Protein AF-A0A519P4Q9-F1 (afdb_monomer)

Solvent-accessible surface area (backbone atoms only — not comparable to full-atom values): 9194 Å² total; per-residue (Å²): 140,87,87,86,75,88,82,77,51,95,84,74,53,82,90,50,92,85,62,41,85,66,64,66,36,43,60,58,51,50,58,51,48,56,64,75,37,68,91,50,79,87,74,81,85,75,82,62,89,75,47,44,75,44,76,55,97,89,38,83,42,79,22,56,75,93,63,59,80,72,68,76,66,77,73,76,77,55,88,77,74,77,88,62,92,71,60,69,73,56,54,54,51,50,57,75,66,51,74,83,74,94,83,75,86,82,81,81,90,80,84,82,87,84,80,88,75,80,81,88,83,83,80,89,75,92,129

Structure (mmCIF, N/CA/C/O backbone):
data_AF-A0A519P4Q9-F1
#
_entry.id   AF-A0A519P4Q9-F1
#
loop_
_atom_site.group_PDB
_atom_site.id
_atom_site.type_symbol
_atom_site.label_atom_id
_atom_site.label_alt_id
_atom_site.label_comp_id
_atom_site.label_asym_id
_atom_site.label_entity_id
_atom_site.label_seq_id
_atom_site.pdbx_PDB_ins_code
_atom_site.Cartn_x
_atom_site.Cartn_y
_atom_site.Cartn_z
_atom_site.occupancy
_atom_site.B_iso_or_equiv
_atom_site.auth_seq_id
_atom_site.auth_comp_id
_atom_site.auth_asym_id
_atom_site.auth_atom_id
_atom_site.pdbx_PDB_model_num
ATOM 1 N N . MET A 1 1 ? 0.095 -16.133 3.856 1.00 87.69 1 MET A N 1
ATOM 2 C CA . MET A 1 1 ? -1.046 -15.568 4.598 1.00 87.69 1 MET A CA 1
ATOM 3 C C . MET A 1 1 ? -1.447 -14.282 3.908 1.00 87.69 1 MET A C 1
ATOM 5 O O . MET A 1 1 ? -0.571 -13.622 3.363 1.00 87.69 1 MET A O 1
ATOM 9 N N . VAL A 1 2 ? -2.736 -13.966 3.906 1.00 94.12 2 VAL A N 1
ATOM 10 C CA . VAL A 1 2 ? -3.286 -12.689 3.439 1.00 94.12 2 VAL A CA 1
ATOM 11 C C . VAL A 1 2 ? -4.278 -12.236 4.505 1.00 94.12 2 VAL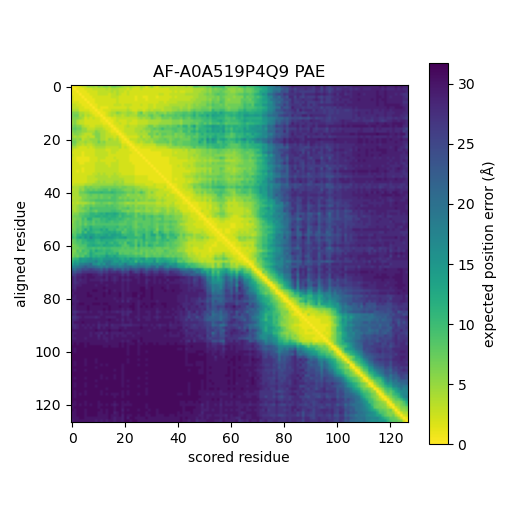 A C 1
ATOM 13 O O . VAL A 1 2 ? -4.963 -13.084 5.074 1.00 94.12 2 VAL A O 1
ATOM 16 N N . VAL A 1 3 ? -4.317 -10.939 4.803 1.00 95.44 3 VAL A N 1
ATOM 17 C CA . VAL A 1 3 ? -5.193 -10.353 5.827 1.00 95.44 3 VAL A CA 1
ATOM 18 C C . VAL A 1 3 ? -5.827 -9.097 5.250 1.00 95.44 3 VAL A C 1
ATOM 20 O O . VAL A 1 3 ? -5.129 -8.281 4.651 1.00 95.44 3 VAL A O 1
ATOM 23 N N . GLY A 1 4 ? -7.137 -8.956 5.432 1.00 95.38 4 GLY A N 1
ATOM 24 C CA . GLY A 1 4 ? -7.872 -7.723 5.174 1.00 95.38 4 GLY A CA 1
ATOM 25 C C . GLY A 1 4 ? -8.408 -7.165 6.488 1.00 95.38 4 GLY A C 1
ATOM 26 O O . GLY A 1 4 ? -8.886 -7.930 7.322 1.00 95.38 4 GLY A O 1
ATOM 27 N N . VAL A 1 5 ? -8.315 -5.849 6.670 1.00 95.88 5 VAL A N 1
ATOM 28 C CA . VAL A 1 5 ? -8.863 -5.139 7.832 1.00 95.88 5 VAL A CA 1
ATOM 29 C C . VAL A 1 5 ? -9.862 -4.112 7.320 1.00 95.88 5 VAL A C 1
ATOM 31 O O . VAL A 1 5 ? -9.531 -3.304 6.454 1.00 95.88 5 VAL A O 1
ATOM 34 N N . PHE A 1 6 ? -11.078 -4.156 7.851 1.00 94.25 6 PHE A N 1
ATOM 35 C CA . PHE A 1 6 ? -12.130 -3.186 7.578 1.00 94.25 6 PHE A CA 1
ATOM 36 C C . PHE A 1 6 ? -12.585 -2.574 8.900 1.00 94.25 6 PHE A C 1
ATOM 38 O O . PHE A 1 6 ? -12.776 -3.292 9.880 1.00 94.25 6 PHE A O 1
ATOM 45 N N . VAL A 1 7 ? -12.743 -1.253 8.914 1.00 93.50 7 VAL A N 1
ATOM 46 C CA . VAL A 1 7 ? -13.254 -0.498 10.059 1.00 93.50 7 VAL A CA 1
ATOM 47 C C . VAL A 1 7 ? -14.378 0.389 9.547 1.00 93.50 7 VAL A C 1
ATOM 49 O O . VAL A 1 7 ? -14.190 1.142 8.594 1.00 93.50 7 VAL A O 1
ATOM 52 N N . GLY A 1 8 ? -15.546 0.277 10.166 1.00 93.88 8 GLY A N 1
ATOM 53 C CA . GLY A 1 8 ? -16.745 1.010 9.794 1.00 93.88 8 GLY A CA 1
ATOM 54 C C . GLY A 1 8 ? -17.829 0.804 10.841 1.00 93.88 8 GLY A C 1
ATOM 55 O O . GLY A 1 8 ? -17.776 -0.154 11.616 1.00 93.88 8 GLY A O 1
ATOM 56 N N . PHE A 1 9 ? -18.800 1.709 10.873 1.00 94.69 9 PHE A N 1
ATOM 57 C CA . PHE A 1 9 ? -20.019 1.479 11.635 1.00 94.69 9 PHE A CA 1
ATOM 58 C C . PHE A 1 9 ? -20.953 0.552 10.855 1.00 94.69 9 PHE A C 1
ATOM 60 O O . PHE A 1 9 ? -21.014 0.615 9.628 1.00 94.69 9 PHE A O 1
ATOM 67 N N . ASP A 1 10 ? -21.705 -0.276 11.575 1.00 96.62 10 ASP A N 1
ATOM 68 C CA . ASP A 1 10 ? -22.699 -1.187 10.993 1.00 96.62 10 ASP A CA 1
ATOM 69 C C . ASP A 1 10 ? -23.806 -0.437 10.222 1.00 96.62 10 ASP A C 1
ATOM 71 O O . ASP A 1 10 ? -24.314 -0.901 9.207 1.00 96.62 10 ASP A O 1
ATOM 75 N N . ASP A 1 11 ? -24.111 0.791 10.644 1.00 96.12 11 ASP A N 1
ATOM 76 C CA . ASP A 1 11 ? -25.126 1.667 10.053 1.00 96.12 11 ASP A CA 1
ATOM 77 C C . ASP A 1 11 ? -24.603 2.565 8.908 1.00 96.12 11 ASP A C 1
ATOM 79 O O . ASP A 1 11 ? -25.237 3.561 8.558 1.00 96.12 11 ASP A O 1
ATOM 83 N N . ASN A 1 12 ? -23.458 2.221 8.297 1.00 89.81 12 ASN A N 1
ATOM 84 C CA . ASN A 1 12 ? -22.835 2.932 7.165 1.00 89.81 12 ASN A CA 1
ATOM 85 C C . ASN A 1 12 ? -22.592 4.435 7.394 1.00 89.81 12 ASN A C 1
ATOM 87 O O . ASN A 1 12 ? -22.563 5.232 6.450 1.00 89.81 12 ASN A O 1
ATOM 91 N N . ARG A 1 13 ? -22.407 4.854 8.647 1.00 94.31 13 ARG A N 1
ATOM 92 C CA . ARG A 1 13 ? -22.081 6.246 8.962 1.00 94.31 13 ARG A CA 1
ATOM 93 C C . ARG A 1 13 ? -20.616 6.572 8.700 1.00 94.31 13 ARG A C 1
ATOM 95 O O . ARG A 1 13 ? -19.737 5.713 8.724 1.00 94.31 13 ARG A O 1
ATOM 102 N N . SER A 1 14 ? -20.362 7.863 8.493 1.00 92.50 14 SER A N 1
ATOM 103 C CA . SER A 1 14 ? -19.003 8.391 8.387 1.00 92.50 14 SER A CA 1
ATOM 104 C C . SER A 1 14 ? -18.237 8.181 9.694 1.00 92.50 14 SER A C 1
ATOM 106 O O . SER A 1 14 ? -18.760 8.471 10.770 1.00 92.50 14 SER A O 1
ATOM 108 N N . LEU A 1 15 ? -16.982 7.735 9.587 1.00 91.62 15 LEU A N 1
ATOM 109 C CA . LEU A 1 15 ? -16.040 7.654 10.709 1.00 91.62 15 LEU A CA 1
ATOM 110 C C . LEU A 1 15 ? -15.611 9.041 11.219 1.00 91.62 15 LEU A C 1
ATOM 112 O O . LEU A 1 15 ? -15.131 9.165 12.341 1.00 91.62 15 LEU A O 1
ATOM 116 N N . GLY A 1 16 ? -15.830 10.090 10.422 1.00 92.38 16 GLY A N 1
ATOM 117 C CA . GLY A 1 16 ? -15.453 11.461 10.743 1.00 92.38 16 GLY A CA 1
ATOM 118 C C . GLY A 1 16 ? -14.377 12.013 9.813 1.00 92.38 16 GLY A C 1
ATOM 119 O O . GLY A 1 16 ? -13.842 11.328 8.943 1.00 92.38 16 GLY A O 1
ATOM 120 N N . SER A 1 17 ? -14.085 13.303 9.972 1.00 91.25 17 SER A N 1
ATOM 121 C CA . SER A 1 17 ? -13.040 13.970 9.195 1.00 91.25 17 SER A CA 1
ATOM 122 C C . SER A 1 17 ? -11.658 13.475 9.620 1.00 91.25 17 SER A C 1
ATOM 124 O O . SER A 1 17 ? -11.353 13.461 10.807 1.00 91.25 17 SER A O 1
ATOM 126 N N . GLY A 1 18 ? -10.808 13.131 8.651 1.00 86.25 18 GLY A N 1
ATOM 127 C CA . GLY A 1 18 ? -9.446 12.634 8.892 1.00 86.25 18 GLY A CA 1
ATOM 128 C C . GLY A 1 18 ? -9.337 11.110 8.980 1.00 86.25 18 GLY A C 1
ATOM 129 O O . GLY A 1 18 ? -8.245 10.570 8.802 1.00 86.25 18 GLY A O 1
ATOM 130 N N . GLU A 1 19 ? -10.459 10.410 9.141 1.00 89.94 19 GLU A N 1
ATOM 131 C CA . GLU A 1 19 ? -10.498 8.953 9.088 1.00 89.94 19 GLU A CA 1
ATOM 132 C C . GLU A 1 19 ? -10.433 8.491 7.627 1.00 89.94 19 GLU A C 1
ATOM 134 O O . GLU A 1 19 ? -11.316 8.756 6.810 1.00 89.94 19 GLU A O 1
ATOM 139 N N . THR A 1 20 ? -9.338 7.821 7.278 1.00 87.38 20 THR 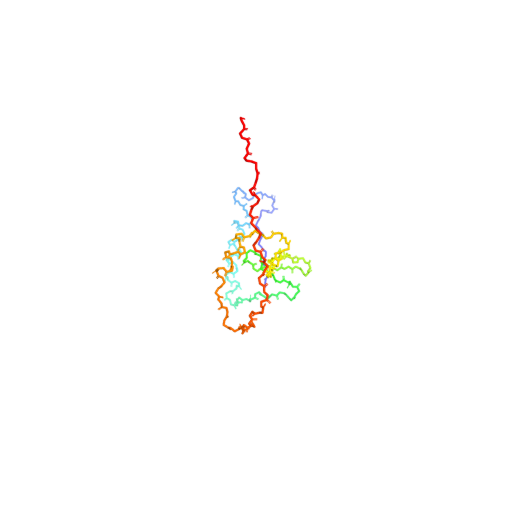A N 1
ATOM 140 C CA . THR A 1 20 ? -9.080 7.290 5.936 1.00 87.38 20 THR A CA 1
ATOM 141 C C . THR A 1 20 ? -8.692 5.821 6.033 1.00 87.38 20 THR A C 1
ATOM 143 O O . THR A 1 20 ? -8.256 5.355 7.086 1.00 87.38 20 THR A O 1
ATOM 146 N N . GLY A 1 21 ? -8.765 5.088 4.918 1.00 83.06 21 GLY A N 1
ATOM 147 C CA . GLY A 1 21 ? -8.382 3.670 4.873 1.00 83.06 21 GLY A CA 1
ATOM 148 C C . GLY A 1 21 ? -6.933 3.379 5.292 1.00 83.06 21 GLY A C 1
ATOM 149 O O . GLY A 1 21 ? -6.606 2.227 5.562 1.00 83.06 21 GLY A O 1
ATOM 150 N N . ALA A 1 22 ? -6.075 4.403 5.379 1.00 86.31 22 ALA A N 1
ATOM 151 C CA . ALA A 1 22 ? -4.726 4.289 5.924 1.00 86.31 22 ALA A CA 1
ATOM 152 C C . ALA A 1 22 ? -4.620 4.690 7.408 1.00 86.31 22 ALA A C 1
ATOM 154 O O . ALA A 1 22 ? -3.740 4.193 8.097 1.00 86.31 22 ALA A O 1
ATOM 155 N N . ALA A 1 23 ? -5.478 5.578 7.916 1.00 90.06 23 ALA A N 1
ATOM 156 C CA . ALA A 1 23 ? -5.355 6.098 9.280 1.00 90.06 23 ALA A CA 1
ATOM 157 C C . ALA A 1 23 ? -5.847 5.091 10.330 1.00 90.06 23 ALA A C 1
ATOM 159 O O . ALA A 1 23 ? -5.122 4.761 11.265 1.00 90.06 23 ALA A O 1
ATOM 160 N N . THR A 1 24 ? -7.056 4.560 10.146 1.00 90.44 24 THR A N 1
ATOM 161 C CA . THR A 1 24 ? -7.714 3.681 11.126 1.00 90.44 24 THR A CA 1
ATOM 162 C C . THR A 1 24 ? -7.265 2.216 11.010 1.00 90.44 24 THR A C 1
ATOM 164 O O . THR A 1 24 ? -6.900 1.617 12.021 1.00 90.44 24 THR A O 1
ATOM 167 N N . PRO A 1 25 ? -7.245 1.597 9.808 1.00 95.00 25 PRO A N 1
ATOM 168 C CA . PRO A 1 25 ? -6.972 0.159 9.676 1.00 95.00 25 PRO A CA 1
ATOM 169 C C . PRO A 1 25 ? -5.486 -0.232 9.754 1.00 95.00 25 PRO A C 1
ATOM 171 O O . PRO A 1 25 ? -5.165 -1.353 10.151 1.00 95.00 25 PRO A O 1
ATOM 174 N N . VAL A 1 26 ? -4.559 0.652 9.364 1.00 95.88 26 VAL A N 1
ATOM 175 C CA . VAL A 1 26 ? -3.125 0.310 9.235 1.00 95.88 26 VAL A CA 1
ATOM 176 C C . VAL A 1 26 ? -2.446 0.001 10.573 1.00 95.88 26 VAL A C 1
ATOM 178 O O . VAL A 1 26 ? -1.674 -0.963 10.604 1.00 95.88 26 VAL A O 1
ATOM 181 N N . PRO A 1 27 ? -2.701 0.730 11.678 1.00 95.12 27 PRO A N 1
ATOM 182 C CA . PRO A 1 27 ? -2.145 0.367 12.982 1.00 95.12 27 PRO A CA 1
ATOM 183 C C . PRO A 1 27 ? -2.583 -1.035 13.427 1.00 95.12 27 PRO A C 1
ATOM 185 O O . PRO A 1 27 ? -1.741 -1.849 13.797 1.00 95.12 27 PRO A O 1
ATOM 188 N N . ILE A 1 28 ? -3.871 -1.364 13.259 1.00 96.31 28 ILE A N 1
ATOM 189 C CA . ILE A 1 28 ? -4.435 -2.686 13.586 1.00 96.31 28 ILE A CA 1
ATOM 190 C C . ILE A 1 28 ? -3.750 -3.785 12.765 1.00 96.31 28 ILE A C 1
ATOM 192 O O . ILE A 1 28 ? -3.316 -4.803 13.306 1.00 96.31 28 ILE A O 1
ATOM 196 N N . PHE A 1 29 ? -3.616 -3.573 11.452 1.00 96.44 29 PHE A N 1
ATOM 197 C CA . PHE A 1 29 ? -2.903 -4.502 10.576 1.00 96.44 29 PHE A CA 1
ATOM 198 C C . PHE A 1 29 ? -1.440 -4.677 11.007 1.00 96.44 29 PHE A C 1
ATOM 200 O O . PHE A 1 29 ? -0.937 -5.799 11.044 1.00 96.44 29 PHE A O 1
ATOM 207 N N . SER A 1 30 ? -0.759 -3.582 11.347 1.00 95.75 30 SER A N 1
ATOM 208 C CA . SER A 1 30 ? 0.657 -3.593 11.727 1.00 95.75 30 SER A CA 1
ATOM 209 C C . SER A 1 30 ? 0.898 -4.397 13.001 1.00 95.75 30 SER A C 1
ATOM 211 O O . SER A 1 30 ? 1.801 -5.234 13.028 1.00 95.75 30 SER A O 1
ATOM 213 N N . ASP A 1 31 ? 0.074 -4.194 14.028 1.00 97.06 31 ASP A N 1
ATOM 214 C CA . ASP A 1 31 ? 0.187 -4.920 15.293 1.00 97.06 31 ASP A CA 1
ATOM 215 C C . ASP A 1 31 ? -0.116 -6.409 15.113 1.00 97.06 31 ASP A C 1
ATOM 217 O O . ASP A 1 31 ? 0.661 -7.257 15.556 1.00 97.06 31 ASP A O 1
ATOM 221 N N . PHE A 1 32 ? -1.170 -6.740 14.360 1.00 96.31 32 PHE A N 1
ATOM 222 C CA . PHE A 1 32 ? -1.481 -8.128 14.031 1.00 96.31 32 PHE A CA 1
ATOM 223 C C . PHE A 1 32 ? -0.323 -8.814 13.296 1.00 96.31 32 PHE A C 1
ATOM 225 O O . PHE A 1 32 ? 0.096 -9.910 13.668 1.00 96.31 32 PHE A O 1
ATOM 232 N N . MET A 1 33 ? 0.220 -8.175 12.257 1.00 96.12 33 MET A N 1
ATOM 233 C CA . MET A 1 33 ? 1.284 -8.761 11.442 1.00 96.12 33 MET A CA 1
ATOM 234 C C . MET A 1 33 ? 2.597 -8.916 12.214 1.00 96.12 33 MET A C 1
ATOM 236 O O . MET A 1 33 ? 3.312 -9.888 11.970 1.00 96.12 33 MET A O 1
ATOM 240 N N . ARG A 1 34 ? 2.904 -8.018 13.162 1.00 95.25 34 ARG A N 1
ATOM 241 C CA . ARG A 1 34 ? 4.074 -8.144 14.051 1.00 95.25 34 ARG A CA 1
ATOM 242 C C . ARG A 1 34 ? 4.026 -9.431 14.866 1.00 95.25 34 ARG A C 1
ATOM 244 O O . ARG A 1 34 ? 5.019 -10.150 14.912 1.00 95.25 34 ARG A O 1
ATOM 251 N N . THR A 1 35 ? 2.876 -9.746 15.454 1.00 95.94 35 THR A N 1
ATOM 252 C CA . THR A 1 35 ? 2.697 -10.987 16.218 1.00 95.94 35 THR A CA 1
ATOM 253 C C . THR A 1 35 ? 2.593 -12.201 15.294 1.00 95.94 35 THR A C 1
ATOM 255 O O . THR A 1 35 ? 3.280 -13.198 15.495 1.00 95.94 35 THR A O 1
ATOM 258 N N . ALA A 1 36 ? 1.785 -12.123 14.234 1.00 94.94 36 ALA A N 1
ATOM 259 C CA . ALA A 1 36 ? 1.510 -13.259 13.353 1.00 94.94 36 ALA A CA 1
ATOM 260 C C . ALA A 1 36 ? 2.730 -13.728 12.537 1.00 94.94 36 ALA A C 1
ATOM 262 O O . ALA A 1 36 ? 2.801 -14.896 12.146 1.00 94.94 36 ALA A O 1
ATOM 263 N N . LEU A 1 37 ? 3.683 -12.834 12.254 1.00 95.19 37 LEU A N 1
ATOM 264 C CA . LEU A 1 37 ? 4.904 -13.160 11.512 1.00 95.19 37 LEU A CA 1
ATOM 265 C C . LEU A 1 37 ? 6.125 -13.426 12.401 1.00 95.19 37 LEU A C 1
ATOM 267 O O . LEU A 1 37 ? 7.186 -13.722 11.858 1.00 95.19 37 LEU A O 1
ATOM 271 N N . GLN A 1 38 ? 6.002 -13.372 13.730 1.00 94.69 38 GLN A N 1
ATOM 272 C CA . GLN A 1 38 ? 7.150 -13.448 14.642 1.00 94.69 38 GLN A CA 1
ATOM 273 C C . GLN A 1 38 ? 8.016 -14.707 14.441 1.00 94.69 38 GLN A C 1
ATOM 275 O O . GLN A 1 38 ? 9.240 -14.630 14.473 1.00 94.69 38 GLN A O 1
ATOM 280 N N . GLU A 1 39 ? 7.393 -15.853 14.166 1.00 94.88 39 GLU A N 1
ATOM 281 C CA . GLU A 1 39 ? 8.078 -17.136 13.936 1.00 94.88 39 GLU A CA 1
ATOM 282 C C . GLU A 1 39 ? 8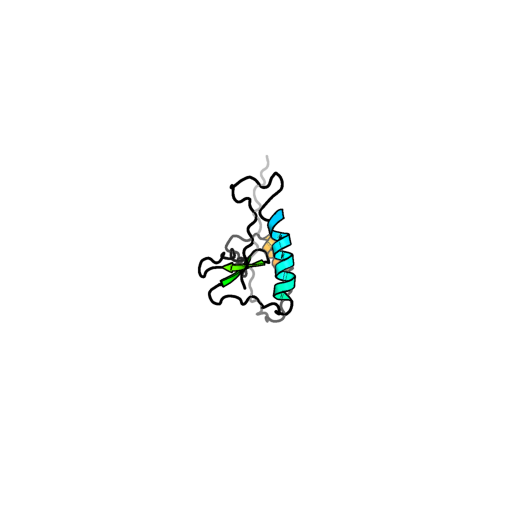.200 -17.498 12.444 1.00 94.88 39 GLU A C 1
ATOM 284 O O . GLU A 1 39 ? 8.571 -18.617 12.079 1.00 94.88 39 GLU A O 1
ATOM 289 N N . ARG A 1 40 ? 7.837 -16.579 11.541 1.00 91.81 40 ARG A N 1
ATOM 290 C CA . ARG A 1 40 ? 7.797 -16.824 10.095 1.00 91.81 40 ARG A CA 1
ATOM 291 C C . ARG A 1 40 ? 8.862 -15.973 9.400 1.00 91.81 40 ARG A C 1
ATOM 293 O O . ARG A 1 40 ? 8.676 -14.764 9.275 1.00 91.81 40 ARG A O 1
ATOM 300 N N . PRO A 1 41 ? 9.953 -16.571 8.886 1.00 89.56 41 PRO A N 1
ATOM 301 C CA . PRO A 1 41 ? 10.967 -15.803 8.178 1.00 89.56 41 PRO A CA 1
ATOM 302 C C . PRO A 1 41 ? 10.391 -15.166 6.907 1.00 89.56 41 PRO A C 1
ATOM 304 O O . PRO A 1 41 ? 9.509 -15.730 6.246 1.00 89.56 41 PRO A O 1
ATOM 307 N N . ALA A 1 42 ? 10.923 -13.997 6.546 1.00 90.62 42 ALA A N 1
ATOM 308 C CA . ALA A 1 42 ? 10.543 -13.299 5.326 1.00 90.62 42 ALA A CA 1
ATOM 309 C C . ALA A 1 42 ? 10.844 -14.173 4.101 1.00 90.62 42 ALA A C 1
ATOM 311 O O . ALA A 1 42 ? 11.976 -14.602 3.874 1.00 90.62 42 ALA A O 1
ATOM 312 N N . ARG A 1 43 ? 9.816 -14.445 3.294 1.00 92.12 43 ARG A N 1
ATOM 313 C CA . ARG A 1 43 ? 9.976 -15.180 2.037 1.00 92.12 43 ARG A CA 1
ATOM 314 C C . ARG A 1 43 ? 10.381 -14.203 0.934 1.00 92.12 43 ARG A C 1
ATOM 316 O O . ARG A 1 43 ? 9.668 -13.216 0.746 1.00 92.12 43 ARG A O 1
ATOM 323 N N . PRO A 1 44 ? 11.463 -14.468 0.181 1.00 91.75 44 PRO A N 1
ATOM 324 C CA . PRO A 1 44 ? 11.846 -13.600 -0.922 1.00 91.75 44 PRO A CA 1
ATOM 325 C C . PRO A 1 44 ? 10.766 -13.607 -2.007 1.00 91.75 44 PRO A C 1
ATOM 327 O O . PRO A 1 44 ? 10.151 -14.639 -2.296 1.00 91.75 44 PRO A O 1
ATOM 330 N N . PHE A 1 45 ? 10.555 -12.449 -2.629 1.00 91.75 45 PHE A N 1
ATOM 331 C CA . PHE A 1 45 ? 9.690 -12.337 -3.795 1.00 91.75 45 PHE A CA 1
ATOM 332 C C . PHE A 1 45 ? 10.426 -12.877 -5.027 1.00 91.75 45 PHE A C 1
ATOM 334 O O . PHE A 1 45 ? 11.403 -12.291 -5.492 1.00 91.75 45 PHE A O 1
ATOM 341 N N . VAL A 1 46 ? 9.982 -14.025 -5.541 1.00 93.38 46 VAL A N 1
ATOM 342 C CA . VAL A 1 46 ? 10.589 -14.663 -6.717 1.00 93.38 46 VAL A CA 1
ATOM 343 C C . VAL A 1 46 ? 10.086 -13.974 -7.980 1.00 93.38 46 VAL A C 1
ATOM 345 O O . VAL A 1 46 ? 8.878 -13.904 -8.209 1.00 93.38 46 VAL A O 1
ATOM 348 N N . LYS A 1 47 ? 11.013 -13.504 -8.822 1.00 91.81 47 LYS A N 1
ATOM 349 C CA . LYS A 1 47 ? 10.675 -12.902 -10.116 1.00 91.81 47 LYS A CA 1
ATOM 350 C C . LYS A 1 47 ? 9.892 -13.907 -10.981 1.00 91.81 47 LYS A C 1
ATOM 352 O O . LYS A 1 47 ? 10.379 -15.022 -11.199 1.00 91.81 47 LYS A O 1
ATOM 357 N N . PRO A 1 48 ? 8.696 -13.550 -11.480 1.00 91.12 48 PRO A N 1
ATOM 358 C CA . PRO A 1 48 ? 7.922 -14.430 -12.346 1.00 91.12 48 PRO A CA 1
ATOM 359 C C . PRO A 1 48 ? 8.635 -14.652 -13.688 1.00 91.12 48 PRO A C 1
ATOM 361 O O . PRO A 1 48 ? 9.180 -13.723 -14.277 1.00 91.12 48 PRO A O 1
ATOM 364 N N . ARG A 1 49 ? 8.612 -15.896 -14.190 1.00 90.75 49 ARG A N 1
ATOM 365 C CA . ARG A 1 49 ? 9.325 -16.303 -15.421 1.00 90.75 49 ARG A CA 1
ATOM 366 C C . ARG A 1 49 ? 8.770 -15.673 -16.699 1.00 90.75 49 ARG A C 1
ATOM 368 O O . ARG A 1 49 ? 9.474 -15.603 -17.696 1.00 90.75 49 ARG A O 1
ATOM 375 N N . ASN A 1 50 ? 7.504 -15.271 -16.681 1.00 91.12 50 ASN A N 1
ATOM 376 C CA . ASN A 1 50 ? 6.784 -14.715 -17.824 1.00 91.12 50 ASN A CA 1
ATOM 377 C C . ASN A 1 50 ? 6.756 -13.179 -17.827 1.00 91.12 50 ASN A C 1
ATOM 379 O O . ASN A 1 50 ? 5.990 -12.607 -18.596 1.00 91.12 50 ASN A O 1
ATOM 383 N N . ALA A 1 51 ? 7.532 -12.517 -16.966 1.00 90.81 51 ALA A N 1
ATOM 384 C CA . ALA A 1 51 ? 7.725 -11.074 -17.018 1.00 90.81 51 ALA A CA 1
ATOM 385 C C . ALA A 1 51 ? 9.075 -10.754 -17.671 1.00 90.81 51 ALA A C 1
ATOM 387 O O . ALA A 1 51 ? 10.095 -11.353 -17.325 1.00 90.81 51 ALA A O 1
ATOM 388 N N . THR A 1 52 ? 9.088 -9.790 -18.590 1.00 89.56 52 THR A N 1
ATOM 389 C CA . THR A 1 52 ? 10.327 -9.247 -19.155 1.00 89.56 52 THR A CA 1
ATOM 390 C C . THR A 1 52 ? 10.776 -8.073 -18.295 1.00 89.56 52 THR A C 1
ATOM 392 O O . THR A 1 52 ? 10.036 -7.106 -18.148 1.00 89.56 52 THR A O 1
ATOM 395 N N . PHE A 1 53 ? 11.990 -8.112 -17.753 1.00 89.56 53 PHE A N 1
ATOM 396 C CA . PHE A 1 53 ? 12.529 -7.012 -16.949 1.00 89.56 53 PHE A CA 1
ATOM 397 C C . PHE A 1 53 ? 13.405 -6.093 -17.809 1.00 89.56 53 PHE A C 1
ATOM 399 O O . PHE A 1 53 ? 14.256 -6.568 -18.567 1.00 89.56 53 PHE A O 1
ATOM 406 N N . ARG A 1 54 ? 13.191 -4.775 -17.726 1.00 88.94 54 ARG A N 1
ATOM 407 C CA . ARG A 1 54 ? 13.989 -3.755 -18.432 1.00 88.94 54 ARG A CA 1
ATOM 408 C C . ARG A 1 54 ? 14.271 -2.572 -17.514 1.00 88.94 54 ARG A C 1
ATOM 410 O O . ARG A 1 54 ? 13.468 -2.252 -16.647 1.00 88.94 54 ARG A O 1
ATOM 417 N N . MET A 1 55 ? 15.398 -1.903 -17.739 1.00 89.38 55 MET A N 1
ATOM 418 C CA . MET A 1 55 ? 15.727 -0.662 -17.039 1.00 89.38 55 MET A CA 1
ATOM 419 C C . MET A 1 55 ? 15.012 0.524 -17.683 1.00 89.38 55 MET A C 1
ATOM 421 O O . MET A 1 55 ? 15.196 0.787 -18.873 1.00 89.38 55 MET A O 1
ATOM 425 N N . VAL A 1 56 ? 14.247 1.261 -16.883 1.00 86.56 56 VAL A N 1
ATOM 426 C CA . VAL A 1 56 ? 13.599 2.521 -17.258 1.00 86.56 56 VAL A CA 1
ATOM 427 C C . VAL A 1 56 ? 13.989 3.564 -16.222 1.00 86.56 56 VAL A C 1
ATOM 429 O O . VAL A 1 56 ? 13.715 3.403 -15.038 1.00 86.56 56 VAL A O 1
ATOM 432 N N . ASN A 1 57 ? 14.675 4.627 -16.651 1.00 87.69 57 ASN A N 1
ATOM 433 C CA . ASN A 1 57 ? 15.137 5.708 -15.770 1.00 87.69 57 ASN A CA 1
ATOM 434 C C . ASN A 1 57 ? 15.942 5.219 -14.542 1.00 87.69 57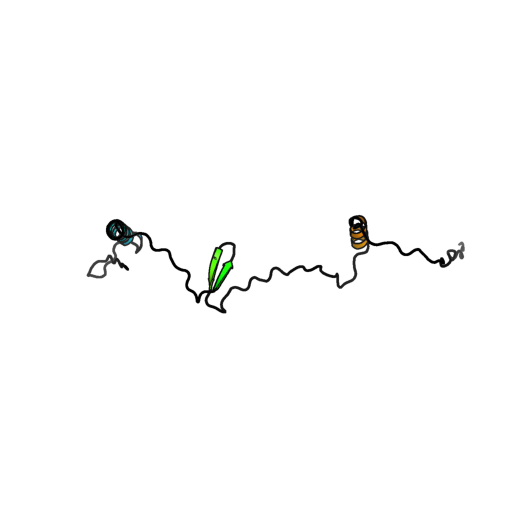 ASN A C 1
ATOM 436 O O . ASN A 1 57 ? 15.831 5.781 -13.458 1.00 87.69 57 ASN A O 1
ATOM 440 N N . GLY A 1 58 ? 16.731 4.150 -14.702 1.00 88.88 58 GLY A N 1
ATOM 441 C CA . GLY A 1 58 ? 17.537 3.564 -13.621 1.00 88.88 58 GLY A CA 1
ATOM 442 C C . GLY A 1 58 ? 16.784 2.617 -12.679 1.00 88.88 58 GLY A C 1
ATOM 443 O O . GLY A 1 58 ? 17.389 2.105 -11.742 1.00 88.88 58 GLY A O 1
ATOM 444 N N . ILE A 1 59 ? 15.498 2.352 -12.926 1.00 87.94 59 ILE A N 1
ATOM 445 C CA . ILE A 1 59 ? 14.681 1.408 -12.156 1.00 87.94 59 ILE A CA 1
ATOM 446 C C . ILE A 1 59 ? 14.388 0.181 -13.023 1.00 87.94 59 ILE A C 1
ATOM 448 O O . ILE A 1 59 ? 14.024 0.305 -14.193 1.00 87.94 59 ILE A O 1
ATOM 452 N N . GLU A 1 60 ? 14.550 -1.014 -12.455 1.00 89.69 60 GLU A N 1
ATOM 453 C CA . GLU A 1 60 ? 14.162 -2.260 -13.117 1.00 89.69 60 GLU A CA 1
ATOM 454 C C . GLU A 1 60 ? 12.638 -2.419 -13.052 1.00 89.69 60 GLU A C 1
ATOM 456 O O . GLU A 1 60 ? 12.066 -2.617 -11.981 1.00 89.69 60 GLU A O 1
ATOM 461 N N . GLU A 1 61 ? 11.977 -2.339 -14.202 1.00 89.50 61 GLU A N 1
ATOM 462 C CA . GLU A 1 61 ? 10.529 -2.477 -14.331 1.00 89.50 61 GLU A CA 1
ATOM 463 C C . GLU A 1 61 ? 10.173 -3.818 -14.993 1.00 89.50 61 GLU A C 1
ATOM 465 O O . GLU A 1 61 ? 10.880 -4.306 -15.882 1.00 89.50 61 GLU A O 1
ATOM 470 N N . ALA A 1 62 ? 9.075 -4.427 -14.538 1.00 91.38 62 ALA A N 1
ATOM 471 C CA . ALA A 1 62 ? 8.548 -5.682 -15.059 1.00 91.38 62 ALA A CA 1
ATOM 472 C C . ALA A 1 62 ? 7.458 -5.416 -16.106 1.00 91.38 62 ALA A C 1
ATOM 474 O O . ALA A 1 62 ? 6.434 -4.805 -15.809 1.00 91.38 62 ALA A O 1
ATOM 475 N N . PHE A 1 63 ? 7.644 -5.938 -17.313 1.00 90.25 63 PHE A N 1
ATOM 476 C CA . PHE A 1 63 ? 6.713 -5.808 -18.430 1.00 90.25 63 PHE A CA 1
ATOM 477 C C . PHE A 1 63 ? 6.047 -7.141 -18.749 1.00 90.25 63 PHE A C 1
ATOM 479 O O . PHE A 1 63 ? 6.632 -8.216 -18.572 1.00 90.25 63 PHE A O 1
ATOM 486 N N . ARG A 1 64 ? 4.826 -7.072 -19.288 1.00 89.44 64 ARG A N 1
ATOM 487 C CA . ARG A 1 64 ? 4.274 -8.208 -20.027 1.00 89.44 64 ARG A CA 1
ATOM 488 C C . ARG A 1 64 ? 5.106 -8.379 -21.311 1.00 89.44 64 ARG A C 1
ATOM 490 O O . ARG A 1 64 ? 5.500 -7.368 -21.897 1.00 89.44 64 ARG A O 1
ATOM 497 N N . PRO A 1 65 ? 5.381 -9.613 -21.760 1.00 86.69 65 PRO A N 1
ATOM 498 C CA . PRO A 1 65 ? 6.116 -9.833 -23.000 1.00 86.69 65 PRO A CA 1
ATOM 499 C C . PRO A 1 65 ? 5.447 -9.101 -24.169 1.00 86.69 65 PRO A C 1
ATOM 501 O O . PRO A 1 65 ? 4.234 -9.216 -24.352 1.00 86.69 65 PRO A O 1
ATOM 504 N N . GLY A 1 66 ? 6.220 -8.320 -24.925 1.00 85.31 66 GLY A N 1
ATOM 505 C CA . GLY A 1 66 ? 5.723 -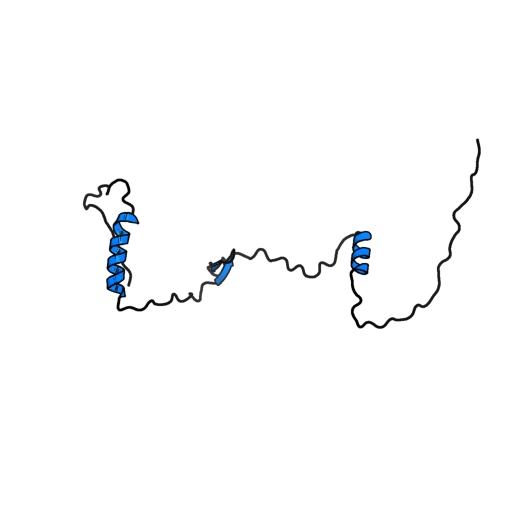7.519 -26.051 1.00 85.31 66 GLY A CA 1
ATOM 506 C C . GLY A 1 66 ? 5.159 -6.142 -25.684 1.00 85.31 66 GLY A C 1
ATOM 507 O O . GLY A 1 66 ? 4.849 -5.360 -26.579 1.00 85.31 66 GLY A O 1
ATOM 508 N N . THR A 1 67 ? 5.053 -5.806 -24.395 1.00 86.50 67 THR A N 1
ATOM 509 C CA . THR A 1 67 ? 4.746 -4.439 -23.938 1.00 86.50 67 THR A CA 1
ATOM 510 C C . THR A 1 67 ? 5.972 -3.761 -23.340 1.00 86.50 67 THR A C 1
ATOM 512 O O . THR A 1 67 ? 5.830 -2.844 -22.530 1.00 86.50 67 THR A O 1
ATOM 515 N N . GLU A 1 68 ? 7.179 -4.238 -23.660 1.00 83.56 68 GLU A N 1
ATOM 516 C CA . GLU A 1 68 ? 8.389 -3.595 -23.168 1.00 83.56 68 GLU A CA 1
ATOM 517 C C . GLU A 1 68 ? 8.459 -2.167 -23.708 1.00 83.56 68 GLU A C 1
ATOM 519 O O . GLU A 1 68 ? 8.272 -1.931 -24.904 1.00 83.56 68 GLU A O 1
ATOM 524 N N . ARG A 1 69 ? 8.791 -1.197 -22.848 1.00 73.00 69 ARG A N 1
ATOM 525 C CA . ARG A 1 69 ? 9.200 0.112 -23.355 1.00 73.00 69 ARG A CA 1
ATOM 526 C C . ARG A 1 69 ? 10.465 -0.095 -24.176 1.00 73.00 69 ARG A C 1
ATOM 528 O O . ARG A 1 69 ? 11.514 -0.460 -23.639 1.00 73.00 69 ARG A O 1
ATOM 535 N N . ALA A 1 70 ? 10.357 0.103 -25.489 1.00 65.19 70 ALA A N 1
ATOM 536 C CA . ALA A 1 70 ? 11.527 0.196 -26.334 1.00 65.19 70 ALA A CA 1
ATOM 537 C C . ALA A 1 70 ? 12.394 1.302 -25.737 1.00 65.19 70 ALA A C 1
ATOM 539 O O . ALA A 1 70 ? 11.956 2.447 -25.604 1.00 65.19 70 ALA A O 1
ATOM 540 N N . ARG A 1 71 ? 13.626 0.954 -25.357 1.00 56.75 71 ARG A N 1
ATOM 541 C CA . ARG A 1 71 ? 14.689 1.949 -25.281 1.00 56.75 71 ARG A CA 1
ATOM 542 C C . ARG A 1 71 ? 14.584 2.657 -26.629 1.00 56.75 71 ARG A C 1
ATOM 544 O O . ARG A 1 71 ? 14.727 1.973 -27.644 1.00 56.75 71 ARG A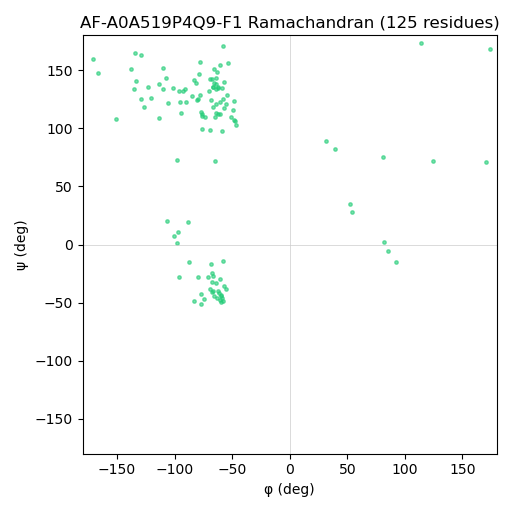 O 1
ATOM 551 N N . ALA A 1 72 ? 14.252 3.953 -26.660 1.00 54.38 72 ALA A N 1
ATOM 552 C CA . ALA A 1 72 ? 14.656 4.776 -27.791 1.00 54.38 72 ALA A CA 1
ATOM 553 C C . ALA A 1 72 ? 16.120 4.415 -27.930 1.00 54.38 72 ALA A C 1
ATOM 555 O O . ALA A 1 72 ? 16.867 4.617 -26.968 1.00 54.38 72 ALA A O 1
ATOM 556 N N . ALA A 1 73 ? 16.433 3.630 -28.966 1.00 52.12 73 ALA A N 1
ATOM 557 C CA . ALA A 1 73 ? 17.734 3.027 -29.087 1.00 52.12 73 ALA A CA 1
ATOM 558 C C . ALA A 1 73 ? 18.684 4.182 -28.844 1.00 52.12 73 ALA A C 1
ATOM 560 O O . ALA A 1 73 ? 18.538 5.234 -29.466 1.00 52.12 73 ALA A O 1
ATOM 561 N N . GLU A 1 74 ? 19.568 4.032 -27.863 1.00 51.69 74 GLU A N 1
ATOM 562 C CA . GLU A 1 74 ? 20.823 4.743 -27.931 1.00 51.69 74 GLU A CA 1
ATOM 563 C C . GLU A 1 74 ? 21.267 4.478 -29.352 1.00 51.69 74 GLU A C 1
ATOM 565 O O . GLU A 1 74 ? 21.568 3.329 -29.698 1.00 51.69 74 GLU A O 1
ATOM 570 N N . THR A 1 75 ? 21.084 5.484 -30.209 1.00 45.69 75 THR A N 1
ATOM 571 C CA . THR A 1 75 ? 21.577 5.479 -31.563 1.00 45.69 75 THR A CA 1
ATOM 572 C C . THR A 1 75 ? 23.001 5.046 -31.357 1.00 45.69 75 THR A C 1
ATOM 574 O O . THR A 1 75 ? 23.777 5.775 -30.740 1.00 45.69 75 THR A O 1
ATOM 577 N N . ARG A 1 76 ? 23.316 3.803 -31.735 1.00 47.97 76 ARG A N 1
ATOM 578 C CA . ARG A 1 76 ? 24.700 3.408 -31.872 1.00 47.97 76 ARG A CA 1
ATOM 579 C C . ARG A 1 76 ? 25.199 4.388 -32.907 1.00 47.97 76 ARG A C 1
ATOM 581 O O . ARG A 1 76 ? 24.973 4.200 -34.098 1.00 47.97 76 ARG A O 1
ATOM 588 N N . THR A 1 77 ? 25.833 5.448 -32.441 1.00 51.62 77 THR A N 1
ATOM 589 C CA . THR A 1 77 ? 26.812 6.193 -33.194 1.00 51.62 77 THR A CA 1
ATOM 590 C C . THR A 1 77 ? 27.965 5.216 -33.398 1.00 51.62 77 THR A C 1
ATOM 592 O O . THR A 1 77 ? 29.019 5.302 -32.781 1.00 51.62 77 THR A O 1
ATOM 595 N N . GLY A 1 78 ? 27.737 4.217 -34.261 1.00 58.34 78 GLY A N 1
ATOM 596 C CA . GLY A 1 78 ? 28.825 3.687 -35.063 1.00 58.34 78 GLY A CA 1
ATOM 597 C C . GLY A 1 78 ? 29.464 4.869 -35.797 1.00 58.34 78 GLY A C 1
ATOM 598 O O . GLY A 1 78 ? 28.801 5.903 -35.940 1.00 58.34 78 GLY A O 1
ATOM 599 N N . PRO A 1 79 ? 30.739 4.764 -36.204 1.00 56.44 79 PRO A N 1
ATOM 600 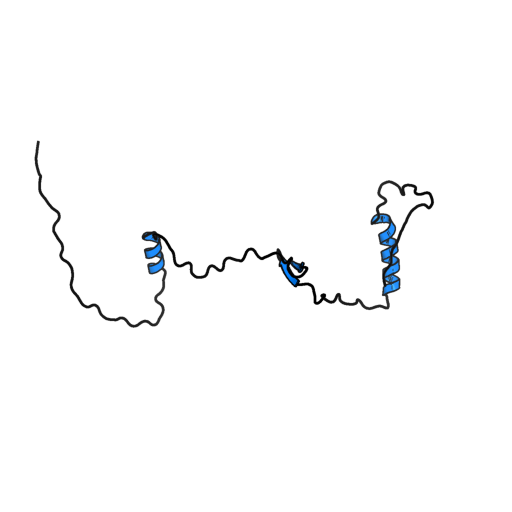C CA . PRO A 1 79 ? 31.441 5.865 -36.848 1.00 56.44 79 PRO A CA 1
ATOM 601 C C . PRO A 1 79 ? 30.570 6.386 -37.987 1.00 56.44 79 PRO A C 1
ATOM 603 O O . PRO A 1 79 ? 30.313 5.681 -38.961 1.00 56.44 79 PRO A O 1
ATOM 606 N N . VAL A 1 80 ? 30.025 7.588 -37.796 1.00 59.69 80 VAL A N 1
ATOM 607 C CA . VAL A 1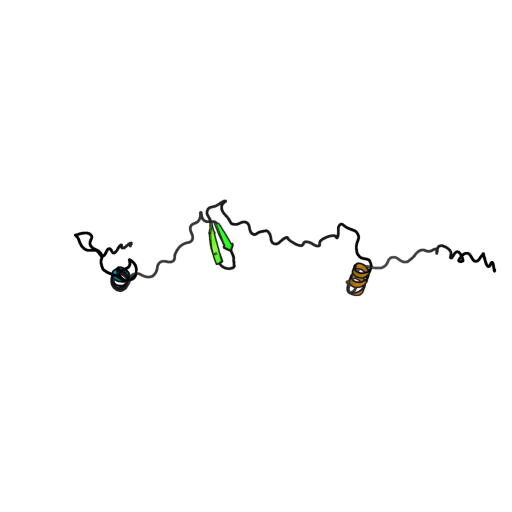 80 ? 29.169 8.231 -38.781 1.00 59.69 80 VAL A CA 1
ATOM 608 C C . VAL A 1 80 ? 30.110 8.577 -39.915 1.00 59.69 80 VAL A C 1
ATOM 610 O O . VAL A 1 80 ? 30.860 9.541 -39.812 1.00 59.69 80 VAL A O 1
ATOM 613 N N . THR A 1 81 ? 30.139 7.753 -40.962 1.00 65.75 81 THR A N 1
ATOM 614 C CA . THR A 1 81 ? 30.796 8.132 -42.208 1.00 65.75 81 THR A CA 1
ATOM 615 C C . THR A 1 81 ? 30.063 9.373 -42.700 1.00 65.75 81 THR A C 1
ATOM 617 O O . THR A 1 81 ? 28.871 9.276 -43.015 1.00 65.75 81 THR A O 1
ATOM 620 N N . PRO A 1 82 ? 30.702 10.552 -42.710 1.00 70.19 82 PRO A N 1
ATOM 621 C CA . PRO A 1 82 ? 29.989 11.774 -43.015 1.00 70.19 82 PRO A CA 1
ATOM 622 C C . PRO A 1 82 ? 29.493 11.705 -44.459 1.00 70.19 82 PRO A C 1
ATOM 624 O O . PRO A 1 82 ? 30.279 11.704 -45.402 1.00 70.19 82 PRO A O 1
ATOM 627 N N . THR A 1 83 ? 28.181 11.572 -44.642 1.00 63.28 83 THR A N 1
ATOM 628 C CA . THR A 1 83 ? 27.573 11.453 -45.970 1.00 63.28 83 THR A CA 1
ATOM 629 C C . THR A 1 83 ? 27.062 12.834 -46.367 1.00 63.28 83 THR A C 1
ATOM 631 O O . THR A 1 83 ? 25.876 13.132 -46.277 1.00 63.28 83 THR A O 1
ATOM 634 N N . GLY A 1 84 ? 27.992 13.730 -46.696 1.00 75.88 84 GLY A N 1
ATOM 635 C CA . GLY A 1 84 ? 27.695 15.113 -47.065 1.00 75.88 84 GLY A CA 1
ATOM 636 C C . GLY A 1 84 ? 28.962 15.953 -47.254 1.00 75.88 84 GLY A C 1
ATOM 637 O O . GLY A 1 84 ? 30.047 15.500 -46.880 1.00 75.88 84 GLY A O 1
ATOM 638 N N . PRO A 1 85 ? 28.850 17.170 -47.823 1.00 77.25 85 PRO A N 1
ATOM 639 C CA . PRO A 1 85 ? 29.985 18.074 -47.991 1.00 77.25 85 PRO A CA 1
ATOM 640 C C . PRO A 1 85 ? 30.633 18.351 -46.631 1.00 77.25 85 PRO A C 1
ATOM 642 O O . PRO A 1 85 ? 29.986 18.874 -45.726 1.00 77.25 85 PRO A O 1
ATOM 645 N N . GLN A 1 86 ? 31.893 17.954 -46.467 1.00 77.62 86 GLN A N 1
ATOM 646 C CA . GLN A 1 86 ? 32.642 18.194 -45.237 1.00 77.62 86 GLN A CA 1
ATOM 647 C C . GLN A 1 86 ? 33.191 19.617 -45.223 1.00 77.62 86 GLN A C 1
ATOM 649 O O . GLN A 1 86 ? 33.687 20.111 -46.238 1.00 77.62 86 GLN A O 1
ATOM 654 N N . ASN A 1 87 ? 33.123 20.283 -44.069 1.00 82.44 87 ASN A N 1
ATOM 655 C CA . ASN A 1 87 ? 33.766 21.577 -43.914 1.00 82.44 87 ASN A CA 1
ATOM 656 C C . ASN A 1 87 ? 35.291 21.394 -43.945 1.00 82.44 87 ASN A C 1
ATOM 658 O O . ASN A 1 87 ? 35.854 20.651 -43.142 1.00 82.44 87 ASN A O 1
ATOM 662 N N . TYR A 1 88 ? 35.966 22.097 -44.855 1.00 73.75 88 TYR A N 1
ATOM 663 C CA . TYR A 1 88 ? 37.408 21.949 -45.070 1.00 73.75 88 TYR A CA 1
ATOM 664 C C . TYR A 1 88 ? 38.238 22.203 -43.797 1.00 73.75 88 TYR A C 1
ATOM 666 O O . TYR A 1 88 ? 39.219 21.507 -43.540 1.00 73.75 88 TYR A O 1
ATOM 674 N N . ASN A 1 89 ? 37.811 23.147 -42.949 1.00 82.75 89 ASN A N 1
ATOM 675 C CA . ASN A 1 89 ? 38.522 23.471 -41.709 1.00 82.75 89 ASN A CA 1
ATOM 676 C C . ASN A 1 89 ? 38.401 22.366 -40.647 1.00 82.75 89 ASN A C 1
ATOM 678 O O . ASN A 1 89 ? 39.280 22.238 -39.796 1.00 82.75 89 ASN A O 1
ATOM 682 N N . GLU A 1 90 ? 37.318 21.585 -40.672 1.00 79.62 90 GLU A N 1
ATOM 683 C CA . GLU A 1 90 ? 37.084 20.481 -39.733 1.00 79.62 90 GLU A CA 1
ATOM 684 C C . GLU A 1 90 ? 37.923 19.257 -40.100 1.00 79.62 90 GLU A C 1
ATOM 686 O O . GLU A 1 90 ? 38.549 18.664 -39.224 1.00 79.62 90 GLU A O 1
ATOM 691 N N . VAL A 1 91 ? 38.009 18.930 -41.395 1.00 78.50 91 VAL A N 1
ATOM 692 C CA . VAL A 1 91 ? 38.861 17.838 -41.896 1.00 78.50 91 VAL A CA 1
ATOM 693 C C . VAL A 1 91 ? 40.323 18.103 -41.547 1.00 78.50 91 VAL A C 1
ATOM 695 O O . VAL A 1 91 ? 40.966 17.259 -40.929 1.00 78.50 91 VAL A O 1
ATOM 698 N N . LEU A 1 92 ? 40.816 19.312 -41.838 1.00 74.62 92 LEU A N 1
ATOM 699 C CA . LEU A 1 92 ? 42.202 19.683 -41.559 1.00 74.62 92 LEU A CA 1
ATOM 700 C C . LEU A 1 92 ? 42.520 19.627 -40.056 1.00 74.62 92 LEU A C 1
ATOM 702 O O . LEU A 1 92 ? 43.559 19.106 -39.659 1.00 74.62 92 LEU A O 1
ATOM 706 N N . ARG A 1 93 ? 41.607 20.109 -39.199 1.00 78.56 93 ARG A N 1
ATOM 707 C CA . ARG A 1 93 ? 41.757 20.003 -37.736 1.00 78.56 93 ARG A CA 1
ATOM 708 C C . ARG A 1 93 ? 41.792 18.558 -37.253 1.00 78.56 93 ARG A C 1
ATOM 710 O O . ARG A 1 93 ? 42.567 18.252 -36.352 1.00 78.56 93 ARG A O 1
ATOM 717 N N . ASN A 1 94 ? 40.969 17.685 -37.823 1.00 79.19 94 ASN A N 1
ATOM 718 C CA . ASN A 1 94 ? 40.928 16.279 -37.433 1.00 79.19 94 ASN A CA 1
ATOM 719 C C . ASN A 1 94 ? 42.200 15.537 -37.855 1.00 79.19 94 ASN A C 1
ATOM 721 O O . ASN A 1 94 ? 42.706 14.741 -37.072 1.00 79.19 94 ASN A O 1
ATOM 725 N N . GLU A 1 95 ? 42.753 15.835 -39.031 1.00 73.00 95 GLU A N 1
ATOM 726 C CA . GLU A 1 95 ? 44.032 15.275 -39.488 1.00 73.00 95 GLU A CA 1
ATOM 727 C C . GLU A 1 95 ? 45.218 15.760 -38.646 1.00 73.00 95 GLU A C 1
ATOM 729 O O . GLU A 1 95 ? 46.078 14.964 -38.284 1.00 73.00 95 GLU A O 1
ATOM 734 N N . LEU A 1 96 ? 45.234 17.040 -38.262 1.00 76.25 96 LEU A N 1
ATOM 735 C CA . LEU A 1 96 ? 46.238 17.598 -37.344 1.00 76.25 96 LEU A CA 1
ATOM 736 C C . LEU A 1 96 ? 46.164 16.973 -35.940 1.00 76.25 96 LEU A C 1
ATOM 738 O O . LEU A 1 96 ? 47.189 16.828 -35.276 1.00 76.25 96 LEU A O 1
ATOM 742 N N . ASN A 1 97 ? 44.958 16.612 -35.489 1.00 70.06 97 ASN A N 1
ATOM 743 C CA . ASN A 1 97 ? 44.719 16.000 -34.179 1.00 70.06 97 ASN A CA 1
ATOM 744 C C . ASN A 1 97 ? 44.853 14.469 -34.185 1.00 70.06 97 ASN A C 1
ATOM 746 O O . ASN A 1 97 ? 44.941 13.858 -33.117 1.00 70.06 97 ASN A O 1
ATOM 750 N N . ALA A 1 98 ? 44.857 13.833 -35.357 1.00 70.56 98 ALA A N 1
ATOM 751 C CA . ALA A 1 98 ? 45.076 12.403 -35.487 1.00 70.56 98 ALA A CA 1
ATOM 752 C C . ALA A 1 98 ? 46.571 12.106 -35.305 1.00 70.56 98 ALA A C 1
ATOM 754 O O . ALA A 1 98 ? 47.378 12.257 -36.219 1.00 70.56 98 ALA A O 1
ATOM 755 N N . ALA A 1 99 ? 46.957 11.675 -34.102 1.00 54.44 99 ALA A N 1
ATOM 756 C CA . ALA A 1 99 ? 48.297 11.147 -33.872 1.00 54.44 99 ALA A CA 1
ATOM 757 C C . ALA A 1 99 ? 48.561 9.954 -34.819 1.00 54.44 99 ALA A C 1
ATOM 759 O O . ALA A 1 99 ? 47.661 9.130 -35.020 1.00 54.44 99 ALA A O 1
ATOM 760 N N . PRO A 1 100 ? 49.771 9.821 -35.394 1.00 48.06 100 PRO A N 1
ATOM 761 C CA . PRO A 1 100 ? 50.068 8.728 -36.307 1.00 48.06 100 PRO A CA 1
ATOM 762 C C . PRO A 1 100 ? 49.973 7.395 -35.559 1.00 48.06 100 PRO A C 1
ATOM 764 O O . PRO A 1 100 ? 50.686 7.159 -34.582 1.00 48.06 100 PRO A O 1
ATOM 767 N N . ALA A 1 101 ? 49.089 6.510 -36.021 1.00 46.69 101 ALA A N 1
ATOM 768 C CA . ALA A 1 101 ? 49.076 5.127 -35.569 1.00 46.69 101 ALA A CA 1
ATOM 769 C C . ALA A 1 101 ? 50.395 4.448 -35.993 1.00 46.69 101 ALA A C 1
ATOM 771 O O . ALA A 1 101 ? 50.820 4.602 -37.143 1.00 46.69 101 ALA A O 1
ATOM 772 N N . PRO A 1 102 ? 51.067 3.693 -35.107 1.00 40.94 102 PRO A N 1
ATOM 773 C CA . PRO A 1 102 ? 52.291 3.000 -35.467 1.00 40.94 102 PRO A CA 1
ATOM 774 C C . PRO A 1 102 ? 51.937 1.798 -36.346 1.00 40.94 102 PRO A C 1
ATOM 776 O O . PRO A 1 102 ? 51.377 0.814 -35.869 1.00 40.94 102 PRO A O 1
ATOM 779 N N . GLY A 1 103 ? 52.276 1.875 -37.633 1.00 52.38 103 GLY A N 1
ATOM 780 C CA . GLY A 1 103 ? 52.244 0.722 -38.532 1.00 52.38 103 GLY A CA 1
ATOM 781 C C . GLY A 1 103 ? 51.403 0.909 -39.789 1.00 52.38 103 GLY A C 1
ATOM 782 O O . GLY A 1 103 ? 50.380 0.259 -39.955 1.00 52.38 103 GLY A O 1
ATOM 783 N N . ALA A 1 104 ? 51.879 1.729 -40.722 1.00 39.72 104 ALA A N 1
ATOM 784 C CA . ALA A 1 104 ? 51.590 1.547 -42.140 1.00 39.72 104 ALA A CA 1
ATOM 785 C C . ALA A 1 104 ? 52.767 2.119 -42.935 1.00 39.72 104 ALA A C 1
ATOM 787 O O . ALA A 1 104 ? 53.010 3.323 -42.944 1.00 39.72 104 ALA A O 1
ATOM 788 N N . ALA A 1 105 ? 53.554 1.219 -43.519 1.00 37.03 105 ALA A N 1
ATOM 789 C CA . ALA A 1 105 ? 54.714 1.536 -44.333 1.00 37.03 105 ALA A CA 1
ATOM 790 C C . ALA A 1 105 ? 54.323 2.411 -45.536 1.00 37.03 105 ALA A C 1
ATOM 792 O O . ALA A 1 105 ? 53.344 2.136 -46.229 1.00 37.03 105 ALA A O 1
ATOM 793 N N . ALA A 1 106 ? 55.113 3.454 -45.782 1.00 42.62 106 ALA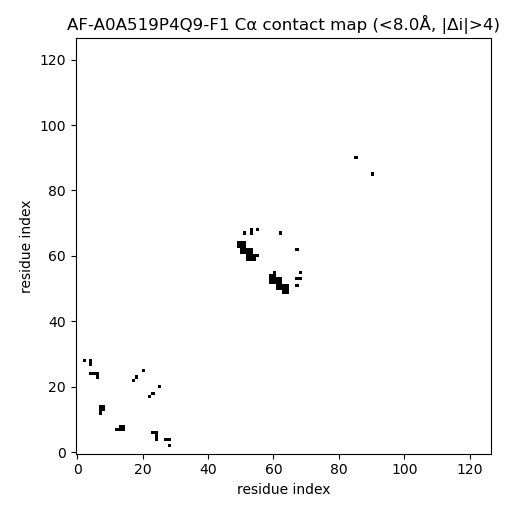 A N 1
ATOM 794 C CA . ALA A 1 106 ? 54.980 4.334 -46.933 1.00 42.62 106 ALA A CA 1
ATOM 795 C C . ALA A 1 106 ? 55.289 3.596 -48.250 1.00 42.62 106 ALA A C 1
ATOM 797 O O . ALA A 1 106 ? 56.331 2.941 -48.335 1.00 42.62 106 ALA A O 1
ATOM 798 N N . PRO A 1 107 ? 54.489 3.769 -49.316 1.00 41.03 107 PRO A N 1
ATOM 799 C CA . PRO A 1 107 ? 54.991 3.654 -50.674 1.00 41.03 107 PRO A CA 1
ATOM 800 C C . PRO A 1 107 ? 55.457 5.032 -51.180 1.00 41.03 107 PRO A C 1
ATOM 802 O O . PRO A 1 107 ? 54.800 6.053 -50.984 1.00 41.03 107 PRO A O 1
ATOM 805 N N . ALA A 1 108 ? 56.640 5.042 -51.794 1.00 44.78 108 ALA A N 1
ATOM 806 C CA . ALA A 1 108 ? 57.373 6.210 -52.278 1.00 44.78 108 ALA A CA 1
ATOM 807 C C . ALA A 1 108 ? 56.628 7.034 -53.360 1.00 44.78 108 ALA A C 1
ATOM 809 O O . ALA A 1 108 ? 55.832 6.476 -54.118 1.00 44.78 108 ALA A O 1
ATOM 810 N N . PRO A 1 109 ? 56.926 8.344 -53.500 1.00 44.94 109 PRO A N 1
ATOM 811 C CA . PRO A 1 109 ? 56.329 9.195 -54.525 1.00 44.94 109 PRO A CA 1
ATOM 812 C C . PRO A 1 109 ? 56.975 8.955 -55.900 1.00 44.94 109 PRO A C 1
ATOM 814 O O . PRO A 1 109 ? 58.194 9.037 -56.046 1.00 44.94 109 PRO A O 1
ATOM 817 N N . SER A 1 110 ? 56.158 8.713 -56.929 1.00 43.69 110 SER A N 1
ATOM 818 C CA . SER A 1 110 ? 56.559 8.830 -58.340 1.00 43.69 110 SER A CA 1
ATOM 819 C C . SER A 1 110 ? 55.948 10.109 -58.939 1.00 43.69 110 SER A C 1
ATOM 821 O O . SER A 1 110 ? 54.746 10.335 -58.866 1.00 43.69 110 SER A O 1
ATOM 823 N N . ALA A 1 111 ? 56.831 10.973 -59.446 1.00 42.78 111 ALA A N 1
ATOM 824 C CA . ALA A 1 111 ? 56.619 12.278 -60.099 1.00 42.78 111 ALA A CA 1
ATOM 825 C C . ALA A 1 111 ? 55.709 12.202 -61.367 1.00 42.78 111 ALA A C 1
ATOM 827 O O . ALA A 1 111 ? 55.482 11.080 -61.821 1.00 42.78 111 ALA A O 1
ATOM 828 N N . PRO A 1 112 ? 55.246 13.313 -62.016 1.00 47.78 112 PRO A N 1
ATOM 829 C CA . PRO A 1 112 ? 55.789 14.684 -62.008 1.00 47.78 112 PRO A CA 1
ATOM 830 C C . PRO A 1 112 ? 54.779 15.845 -61.819 1.00 47.78 112 PRO A C 1
ATOM 832 O O . PRO A 1 112 ? 53.569 15.702 -61.955 1.00 47.78 112 PRO A O 1
ATOM 835 N N . ALA A 1 113 ? 55.317 17.027 -61.497 1.00 55.78 113 ALA A N 1
ATOM 836 C CA . ALA A 1 113 ? 54.581 18.263 -61.222 1.00 55.78 113 ALA A CA 1
ATOM 837 C C . ALA A 1 113 ? 53.841 18.831 -62.458 1.00 55.78 113 ALA A C 1
ATOM 839 O O . ALA A 1 113 ? 54.455 18.941 -63.523 1.00 55.78 113 ALA A O 1
ATOM 840 N N . PRO A 1 114 ? 52.573 19.273 -62.335 1.00 48.69 114 PRO A N 1
ATOM 841 C CA . PRO A 1 114 ? 51.927 20.097 -63.349 1.00 48.69 114 PRO A CA 1
ATOM 842 C C . PRO A 1 114 ? 52.294 21.584 -63.193 1.00 48.69 114 PRO A C 1
ATOM 844 O O . PRO A 1 114 ? 52.447 22.108 -62.092 1.00 48.69 114 PRO A O 1
ATOM 847 N N . ALA A 1 115 ? 52.470 22.236 -64.342 1.00 50.25 115 ALA A N 1
ATOM 848 C CA . ALA A 1 115 ? 53.142 23.515 -64.540 1.00 50.25 115 ALA A CA 1
ATOM 849 C C . ALA A 1 115 ? 52.413 24.748 -63.971 1.00 50.25 115 ALA A C 1
ATOM 851 O O . ALA A 1 115 ? 51.202 24.908 -64.124 1.00 50.25 115 ALA A O 1
ATOM 852 N N . THR A 1 116 ? 53.193 25.685 -63.424 1.00 47.69 116 THR A N 1
ATOM 853 C CA . THR A 1 116 ? 52.770 27.060 -63.123 1.00 47.69 116 THR A CA 1
ATOM 854 C C . THR A 1 116 ? 52.498 27.812 -64.425 1.00 47.69 116 THR A C 1
ATOM 856 O O . THR A 1 116 ? 53.406 28.010 -65.232 1.00 47.69 116 THR A O 1
ATOM 859 N N . LYS A 1 117 ? 51.260 28.267 -64.629 1.00 46.09 117 LYS A N 1
ATOM 860 C CA . LYS A 1 117 ? 50.933 29.258 -65.664 1.00 46.09 117 LYS A CA 1
ATOM 861 C C . LYS A 1 117 ? 51.003 30.655 -65.026 1.00 46.09 117 LYS A C 1
ATOM 863 O O . LYS A 1 117 ? 50.461 30.813 -63.931 1.00 46.09 117 LYS A O 1
ATOM 868 N N . PRO A 1 118 ? 51.673 31.649 -65.638 1.00 54.62 118 PRO A N 1
ATOM 869 C CA . PRO A 1 118 ? 51.733 32.993 -65.069 1.00 54.62 118 PRO A CA 1
ATOM 870 C C . PRO A 1 118 ? 50.338 33.647 -65.062 1.00 54.62 118 PRO A C 1
ATOM 872 O O . PRO A 1 118 ? 49.514 33.323 -65.927 1.00 54.62 118 PRO A O 1
ATOM 875 N N . PRO A 1 119 ? 50.049 34.550 -64.106 1.00 50.91 119 PRO A N 1
ATOM 876 C CA . PRO A 1 119 ? 48.825 35.342 -64.133 1.00 50.91 119 PRO A CA 1
ATOM 877 C C . PRO A 1 119 ? 48.837 36.263 -65.358 1.00 50.91 119 PRO A C 1
ATOM 879 O O . PRO A 1 119 ? 49.870 36.838 -65.699 1.00 50.91 119 PRO A O 1
ATOM 882 N N . ALA A 1 120 ? 47.692 36.387 -66.029 1.00 48.75 120 ALA A N 1
ATOM 883 C CA . ALA A 1 120 ? 47.534 37.313 -67.141 1.00 48.75 120 ALA A CA 1
ATOM 884 C C . ALA A 1 120 ? 47.694 38.757 -66.636 1.00 48.75 120 ALA A C 1
ATOM 886 O O . ALA A 1 120 ? 46.878 39.240 -65.853 1.00 48.75 120 ALA A O 1
ATOM 887 N N . GLN A 1 121 ? 48.763 39.412 -67.081 1.00 55.69 121 GLN A N 1
ATOM 888 C CA . GLN A 1 121 ? 48.898 40.862 -67.133 1.00 55.69 121 GLN A CA 1
ATOM 889 C C . GLN A 1 121 ? 48.483 41.291 -68.536 1.00 55.69 121 GLN A C 1
ATOM 891 O O . GLN A 1 121 ? 49.174 40.925 -69.481 1.00 55.69 121 GLN A O 1
ATOM 896 N N . ASP A 1 122 ? 47.370 42.012 -68.666 1.00 51.91 122 ASP A N 1
ATOM 897 C CA . ASP A 1 122 ? 47.221 43.057 -69.683 1.00 51.91 122 ASP A CA 1
ATOM 898 C C . ASP A 1 122 ? 45.993 43.934 -69.384 1.00 51.91 122 ASP A C 1
ATOM 900 O O . ASP A 1 122 ? 44.982 43.424 -68.893 1.00 51.91 122 ASP A O 1
ATOM 904 N N . LEU A 1 123 ? 46.109 45.219 -69.744 1.00 54.41 123 LEU A N 1
ATOM 905 C CA . LEU A 1 123 ? 45.159 46.340 -69.638 1.00 54.41 123 LEU A CA 1
ATOM 906 C C . LEU A 1 123 ? 45.108 47.006 -68.240 1.00 54.41 123 LEU A C 1
ATOM 908 O O . LEU A 1 123 ? 44.182 46.767 -67.473 1.00 54.41 123 LEU A O 1
ATOM 912 N N . ASP A 1 124 ? 46.047 47.837 -67.769 1.00 53.47 124 ASP A N 1
ATOM 913 C CA . ASP A 1 124 ? 46.802 48.939 -68.401 1.00 53.47 124 ASP A CA 1
ATOM 914 C C . ASP A 1 124 ? 46.053 49.711 -69.504 1.00 53.47 124 ASP A C 1
ATOM 916 O O . ASP A 1 124 ? 46.117 49.409 -70.692 1.00 53.47 124 ASP A O 1
ATOM 920 N N . GLY A 1 125 ? 45.331 50.744 -69.068 1.00 48.91 125 GLY A N 1
ATOM 921 C CA . GLY A 1 125 ? 44.576 51.697 -69.884 1.00 48.91 125 GLY A CA 1
ATOM 922 C C . GLY A 1 125 ? 43.724 52.565 -68.956 1.00 48.91 125 GLY A C 1
ATOM 923 O O . GLY A 1 125 ? 42.550 52.280 -68.763 1.00 48.91 125 GLY A O 1
ATOM 924 N N . LEU A 1 126 ? 44.299 53.481 -68.166 1.00 55.12 126 LEU A N 1
ATOM 925 C CA . LEU A 1 126 ? 44.668 54.834 -68.617 1.00 55.12 126 LEU A CA 1
ATOM 926 C C . LEU A 1 126 ? 43.598 55.423 -69.553 1.00 55.12 126 LEU A C 1
ATOM 928 O O . LEU A 1 126 ? 43.714 55.302 -70.769 1.00 55.12 126 LEU A O 1
ATOM 932 N N . TYR A 1 127 ? 42.525 55.981 -68.989 1.00 49.94 127 TYR A N 1
ATOM 933 C CA . TYR A 1 127 ? 42.347 57.418 -68.720 1.00 49.94 127 TYR A CA 1
ATOM 934 C C . TYR A 1 127 ? 41.249 57.621 -67.671 1.00 49.94 127 TYR A C 1
ATOM 936 O O . TYR A 1 127 ? 40.271 56.842 -67.687 1.00 49.94 127 TYR A O 1
#

Sequence (127 aa):
MVVGVFVGFDDNRSLGSGETGAATPVPIFSDFMRTALQERPARPFVKPRNATFRMVNGIEEAFRPGTERARAAETRTGPVTPTGPQNYNEVLRNELNAAPAPGAAAPAPSAPAPATKPPAQDLDGLY

Mean predicted aligned error: 18.98 Å

Secondary structure (DSSP, 8-state):
---------TT-----TT--TTTSHHHHHHHHHHHHTTTSPPPP-PPPTTPEEEEETTEEEEE-TT-----------------SPPPHHHHHHHHHHSPPPS--PPPPP---PPPPPPP--------

Radius of gyration: 39.21 Å; Cα contacts (8 Å, |Δi|>4): 42; chains: 1; bounding box: 82×75×86 Å

pLDDT: mean 76.04, std 19.15, range [37.03, 97.06]

Foldseek 3Di:
DDDDFDDADPVRDDPDPPDDPCPPGVVVVVVVCCVVCVVPDDDDDDDDPQWDWDDDPNDTDTHHPPPDDPPPPPPPPPPPPPPDDDDPVVVVVVVVVDDDDPDDDDDDDDDDDDDDDDDDDDDDDDD